Protein AF-A0A2G5L2I2-F1 (afdb_monomer_lite)

Secondary structure (DSSP, 8-state):
--TT----TT----EEE---SS-EEEEESS----SS--TTEEEETTEEEETTEEPBSS--TTPEEEEES-TTT--EEEEEP-S--PPPTT--HHHHHHHHHHHHHHT--EEEE-TT--HHHHHHHHHHHHHHHHHHHHTTSSHHHHHHHHTT-

Foldseek 3Di:
DAALDDADPVGQQFDKQADDPAKAKFWDLDDDDWFLPLVQWDADPSFIGGVNHTGHPDADANIWMWMDRDSNGTIDIGDGDHPDDDQQPPDDPVLVVLQNLVNVLVVHMGTQGHSPDDSVSSVVSSVVSSVVSVVVCVVVNCVVVSVVVVVVD

Radius of gyration: 16.84 Å; chains: 1; bounding box: 41×30×42 Å

pLDDT: mean 83.77, std 10.81, range [52.25, 95.5]

Structure (mmCIF, N/CA/C/O backbone):
data_AF-A0A2G5L2I2-F1
#
_entry.id   AF-A0A2G5L2I2-F1
#
loop_
_atom_site.group_PDB
_atom_site.id
_atom_site.type_symbol
_atom_site.label_atom_id
_atom_site.label_alt_id
_atom_site.label_comp_id
_atom_site.label_asym_id
_atom_site.label_entity_id
_atom_site.label_seq_id
_atom_site.pdbx_PDB_ins_code
_atom_site.Cartn_x
_atom_site.Cartn_y
_atom_site.Cartn_z
_atom_site.occupancy
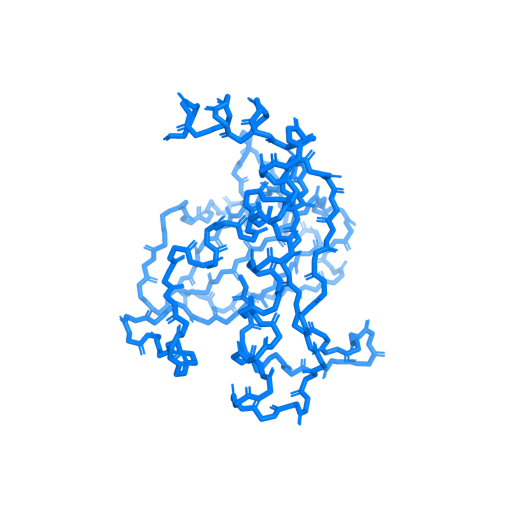_atom_site.B_iso_or_equiv
_atom_site.auth_seq_id
_atom_site.auth_comp_id
_atom_site.auth_asym_id
_atom_site.auth_atom_id
_atom_site.pdbx_PDB_model_num
ATOM 1 N N . MET A 1 1 ? -0.505 -1.561 4.974 1.00 56.28 1 MET A N 1
ATOM 2 C CA . MET A 1 1 ? 0.087 -1.365 6.315 1.00 56.28 1 MET A CA 1
ATOM 3 C C . MET A 1 1 ? 1.315 -2.246 6.397 1.00 56.28 1 MET A C 1
ATOM 5 O O . MET A 1 1 ? 1.217 -3.408 6.026 1.00 56.28 1 MET A O 1
ATOM 9 N N . GLU A 1 2 ? 2.444 -1.706 6.839 1.00 56.44 2 GLU A N 1
ATOM 10 C CA . GLU A 1 2 ? 3.690 -2.464 6.981 1.00 56.44 2 GLU A CA 1
ATOM 11 C C . GLU A 1 2 ? 3.974 -2.670 8.462 1.00 56.44 2 GLU A C 1
ATOM 13 O O . GLU A 1 2 ? 4.187 -1.709 9.197 1.00 56.44 2 GLU A O 1
ATOM 18 N N . LEU A 1 3 ? 3.922 -3.922 8.912 1.00 59.34 3 LEU A N 1
ATOM 19 C CA . LEU A 1 3 ? 4.219 -4.272 10.295 1.00 59.34 3 LEU A CA 1
ATOM 20 C C . LEU A 1 3 ? 5.719 -4.530 10.445 1.00 59.34 3 LEU A C 1
ATOM 22 O O . LEU A 1 3 ? 6.309 -5.216 9.613 1.00 59.34 3 LEU A O 1
ATOM 26 N N . ARG A 1 4 ? 6.317 -4.016 11.530 1.00 55.38 4 ARG A N 1
ATOM 27 C CA . ARG A 1 4 ? 7.746 -4.192 11.869 1.00 55.38 4 ARG A CA 1
ATOM 28 C C . ARG A 1 4 ? 8.704 -3.641 10.806 1.00 55.38 4 ARG A C 1
ATOM 30 O O . ARG A 1 4 ? 9.711 -4.271 10.483 1.00 55.38 4 ARG A O 1
ATOM 37 N N . ARG A 1 5 ? 8.393 -2.468 10.250 1.00 60.44 5 ARG A N 1
ATOM 38 C CA . ARG A 1 5 ? 9.270 -1.823 9.273 1.00 60.44 5 ARG A CA 1
ATOM 39 C C . ARG A 1 5 ? 10.598 -1.432 9.922 1.00 60.44 5 ARG A C 1
ATOM 41 O O . ARG A 1 5 ? 10.625 -0.786 10.969 1.00 60.44 5 ARG A O 1
ATOM 48 N N . SER A 1 6 ? 11.701 -1.820 9.293 1.00 56.97 6 SER A N 1
ATOM 49 C CA . SER A 1 6 ? 13.029 -1.343 9.669 1.00 56.97 6 SER A CA 1
ATOM 50 C C . SER A 1 6 ? 13.105 0.146 9.339 1.00 56.97 6 SER A C 1
ATOM 52 O O . SER A 1 6 ? 13.085 0.502 8.162 1.00 56.97 6 SER A O 1
ATOM 54 N N . GLY A 1 7 ? 13.185 1.010 10.354 1.00 56.66 7 GLY A N 1
ATOM 55 C CA . GLY A 1 7 ? 13.463 2.428 10.119 1.00 56.66 7 GLY A CA 1
ATOM 56 C C . GLY A 1 7 ? 14.804 2.581 9.395 1.00 56.66 7 GLY A C 1
ATOM 57 O O . GLY A 1 7 ? 15.759 1.859 9.689 1.00 56.66 7 GLY A O 1
ATOM 58 N N . ASN A 1 8 ? 14.871 3.494 8.433 1.00 60.72 8 ASN A N 1
ATOM 59 C CA . ASN A 1 8 ? 16.126 3.963 7.851 1.00 60.72 8 ASN A CA 1
ATOM 60 C C . ASN A 1 8 ? 16.412 5.392 8.343 1.00 60.72 8 ASN A C 1
ATOM 62 O O . ASN A 1 8 ? 15.604 5.987 9.044 1.00 60.72 8 ASN A O 1
ATOM 66 N N . GLU A 1 9 ? 17.565 5.957 7.999 1.00 52.25 9 GLU A N 1
ATOM 67 C CA . GLU A 1 9 ? 17.983 7.296 8.454 1.00 52.25 9 GLU A CA 1
ATOM 68 C C . GLU A 1 9 ? 17.012 8.442 8.092 1.00 52.25 9 GLU A C 1
ATOM 70 O O . GLU A 1 9 ? 17.051 9.495 8.723 1.00 52.25 9 GLU A O 1
ATOM 75 N N . ASN A 1 10 ? 16.106 8.220 7.133 1.00 63.00 10 ASN A N 1
ATOM 76 C CA . ASN A 1 10 ? 15.083 9.170 6.685 1.00 63.00 10 ASN A CA 1
ATOM 77 C C . ASN A 1 10 ? 13.651 8.732 7.052 1.00 63.00 10 ASN A C 1
ATOM 79 O O . ASN A 1 10 ? 12.683 9.379 6.650 1.00 63.00 10 ASN A O 1
ATOM 83 N N . ASP A 1 11 ? 13.506 7.634 7.791 1.00 67.50 11 ASP A N 1
ATOM 84 C CA . ASP A 1 11 ? 12.239 7.035 8.186 1.00 67.50 11 ASP A CA 1
ATOM 85 C C . ASP A 1 11 ? 12.209 6.877 9.707 1.00 67.50 11 ASP A C 1
ATOM 87 O O . ASP A 1 11 ? 12.986 6.125 10.295 1.00 67.50 11 ASP A O 1
ATOM 91 N N . ASN A 1 12 ? 11.267 7.560 10.357 1.00 69.12 12 ASN A N 1
ATOM 92 C CA . ASN A 1 12 ? 11.090 7.467 11.805 1.00 69.12 12 ASN A CA 1
ATOM 93 C C . ASN A 1 12 ? 10.559 6.091 12.259 1.00 69.12 12 ASN A C 1
ATOM 95 O O . ASN A 1 12 ? 10.457 5.836 13.459 1.00 69.12 12 ASN A O 1
ATOM 99 N N . GLY A 1 13 ? 10.254 5.202 11.307 1.00 71.25 13 GLY A N 1
ATOM 100 C CA . GLY A 1 13 ? 9.813 3.838 11.548 1.00 71.25 13 GLY A CA 1
ATOM 101 C C . GLY A 1 13 ? 8.373 3.759 12.039 1.00 71.25 13 GLY A C 1
ATOM 102 O O . GLY A 1 13 ? 7.950 2.720 12.542 1.00 71.25 13 GLY A O 1
ATOM 103 N N . ASP A 1 14 ? 7.607 4.841 11.932 1.00 78.06 14 ASP A N 1
ATOM 104 C CA . ASP A 1 14 ? 6.219 4.817 12.355 1.00 78.06 14 ASP A CA 1
ATOM 105 C C . ASP A 1 14 ? 5.408 3.824 11.517 1.00 78.06 14 ASP A C 1
ATOM 107 O O . ASP A 1 14 ? 5.436 3.813 10.284 1.00 78.06 14 ASP A O 1
ATOM 111 N N . THR A 1 15 ? 4.611 3.018 12.208 1.00 77.56 15 THR A N 1
ATOM 112 C CA . THR A 1 15 ? 3.531 2.263 11.590 1.00 77.56 15 THR A CA 1
ATOM 113 C C . THR A 1 15 ? 2.400 3.235 11.291 1.00 77.56 15 THR A C 1
ATOM 115 O O . THR A 1 15 ? 1.830 3.849 12.197 1.00 77.56 15 THR A O 1
ATOM 118 N N . LEU A 1 16 ? 2.069 3.380 10.012 1.00 83.00 16 LEU A N 1
ATOM 119 C CA . LEU A 1 16 ? 1.022 4.279 9.546 1.00 83.00 16 LEU A CA 1
ATOM 120 C C . LEU A 1 16 ? 0.159 3.629 8.465 1.00 83.00 16 LEU A C 1
ATOM 122 O O . LEU A 1 16 ? 0.609 2.783 7.687 1.00 83.00 16 LEU A O 1
ATOM 126 N N . VAL A 1 17 ? -1.091 4.069 8.399 1.00 84.19 17 VAL A N 1
ATOM 127 C CA . VAL A 1 17 ? -1.991 3.856 7.267 1.00 84.19 17 VAL A CA 1
ATOM 128 C C . VAL A 1 17 ? -2.062 5.178 6.515 1.00 84.19 17 VAL A C 1
ATOM 130 O O . VAL A 1 17 ? -2.355 6.209 7.106 1.00 84.19 17 VAL A O 1
ATOM 133 N N . SER A 1 18 ? -1.732 5.187 5.226 1.00 81.31 18 SER A N 1
ATOM 134 C CA . SER A 1 18 ? -1.765 6.409 4.418 1.00 81.31 18 SER A CA 1
ATOM 135 C C . SER A 1 18 ? -2.462 6.179 3.095 1.00 81.31 18 SER A C 1
ATOM 137 O O . SER A 1 18 ? -2.249 5.162 2.429 1.00 81.31 18 SER A O 1
ATOM 139 N N . TYR A 1 19 ? -3.238 7.181 2.703 1.00 83.38 19 TYR A N 1
ATOM 140 C CA . TYR A 1 19 ? -3.850 7.269 1.395 1.00 83.38 19 TYR A CA 1
ATOM 141 C C . TYR A 1 19 ? -3.155 8.332 0.539 1.00 83.38 19 TYR A C 1
ATOM 143 O O . TYR A 1 19 ? -2.655 9.346 1.035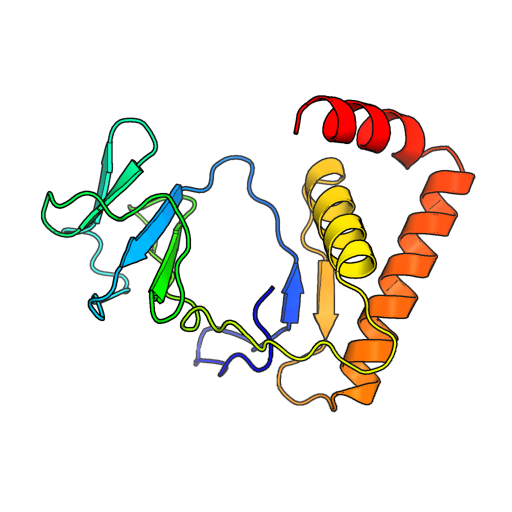 1.00 83.38 19 TYR A O 1
ATOM 151 N N . LYS A 1 20 ? -3.114 8.074 -0.767 1.00 83.12 20 LYS A N 1
ATOM 152 C CA . LYS A 1 20 ? -2.756 9.033 -1.810 1.00 83.12 20 LYS A CA 1
ATOM 153 C C . LYS A 1 20 ? -3.757 8.839 -2.940 1.00 83.12 20 LYS A C 1
ATOM 155 O O . LYS A 1 20 ? -3.951 7.708 -3.371 1.00 83.12 20 LYS A O 1
ATOM 160 N N . SER A 1 21 ? -4.341 9.932 -3.428 1.00 81.81 21 SER A N 1
ATOM 161 C CA . SER A 1 21 ? -5.307 9.910 -4.537 1.00 81.81 21 SER A CA 1
ATOM 162 C C . SER A 1 21 ? -4.730 9.351 -5.837 1.00 81.81 21 SER A C 1
ATOM 164 O O . SER A 1 21 ? -5.469 8.844 -6.671 1.00 81.81 21 SER A O 1
ATOM 166 N N . VAL A 1 22 ? -3.409 9.434 -6.000 1.00 87.19 22 VAL A N 1
ATOM 167 C CA . VAL A 1 22 ? -2.673 8.821 -7.102 1.00 87.19 22 VAL A CA 1
ATOM 168 C C . VAL A 1 22 ? -1.551 7.983 -6.508 1.00 87.19 22 VAL A C 1
ATOM 170 O O . VAL A 1 22 ? -0.629 8.512 -5.879 1.00 87.19 22 VAL A O 1
ATOM 173 N N . ARG A 1 23 ? -1.651 6.66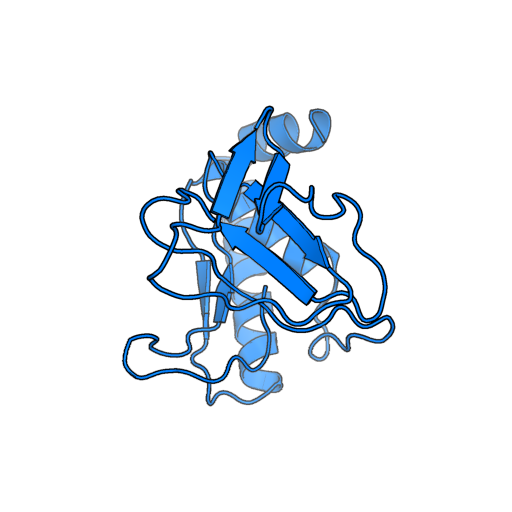7 -6.694 1.00 88.88 23 ARG A N 1
ATOM 174 C CA . ARG A 1 23 ? -0.636 5.690 -6.313 1.00 88.88 23 ARG A CA 1
ATOM 175 C C . ARG A 1 23 ? -0.596 4.586 -7.360 1.00 88.88 23 ARG A C 1
ATOM 177 O O . ARG A 1 23 ? -1.627 4.026 -7.709 1.00 88.88 23 ARG A O 1
ATOM 184 N N . TYR A 1 24 ? 0.603 4.277 -7.822 1.00 91.94 24 TYR A N 1
ATOM 185 C CA . TYR A 1 24 ? 0.885 3.169 -8.719 1.00 91.94 24 TYR A CA 1
ATOM 186 C C . TYR A 1 24 ? 1.525 2.061 -7.901 1.00 91.94 24 TYR A C 1
ATOM 188 O O . TYR A 1 24 ? 2.434 2.331 -7.113 1.00 91.94 24 TYR A O 1
ATOM 196 N N . VAL A 1 25 ? 1.025 0.841 -8.065 1.00 92.12 25 VAL A N 1
ATOM 197 C CA . VAL A 1 25 ? 1.482 -0.346 -7.343 1.00 92.12 25 VAL A CA 1
ATOM 198 C C . VAL A 1 25 ? 1.845 -1.412 -8.366 1.00 92.12 25 VAL A C 1
ATOM 200 O O . VAL A 1 25 ? 1.191 -1.525 -9.399 1.00 92.12 25 VAL A O 1
ATOM 203 N N . GLY A 1 26 ? 2.896 -2.172 -8.087 1.00 94.38 26 GLY A N 1
ATOM 204 C CA . GLY A 1 26 ? 3.279 -3.323 -8.888 1.00 94.38 26 GLY A CA 1
ATOM 205 C C . GLY A 1 26 ? 3.968 -4.386 -8.047 1.00 94.38 26 GLY A C 1
ATOM 206 O O . GLY A 1 26 ? 4.549 -4.093 -6.999 1.00 94.38 26 GLY A O 1
ATOM 207 N N . PHE A 1 27 ? 3.916 -5.623 -8.522 1.00 95.50 27 PHE A N 1
ATOM 208 C CA . PHE A 1 27 ? 4.451 -6.792 -7.841 1.00 95.50 27 PHE A CA 1
ATOM 209 C C . PHE A 1 27 ? 5.488 -7.503 -8.715 1.00 95.50 27 PHE A C 1
ATOM 211 O O . PHE A 1 27 ? 5.342 -7.603 -9.935 1.00 95.50 27 PHE A O 1
ATOM 218 N N . SER A 1 28 ? 6.567 -7.987 -8.098 1.00 94.81 28 SER A N 1
ATOM 219 C CA . SER A 1 28 ? 7.621 -8.718 -8.810 1.00 94.81 28 SER A CA 1
ATOM 220 C C . SER A 1 28 ? 8.217 -9.832 -7.963 1.00 94.81 28 SER A C 1
ATOM 222 O O . SER A 1 28 ? 8.470 -9.651 -6.773 1.00 94.81 28 SER A O 1
ATOM 224 N N . GLU A 1 29 ? 8.493 -10.971 -8.596 1.00 93.81 29 GLU A N 1
ATOM 225 C CA . GLU A 1 29 ? 9.280 -12.065 -8.011 1.00 93.81 29 GLU A CA 1
ATOM 226 C C . GLU A 1 29 ? 10.742 -11.646 -7.820 1.00 93.81 29 GLU A C 1
ATOM 228 O O . GLU A 1 29 ? 11.433 -12.105 -6.911 1.00 93.81 29 GLU A O 1
ATOM 233 N N . GLN A 1 30 ? 11.226 -10.752 -8.686 1.00 90.69 30 GLN A N 1
ATOM 234 C CA . GLN A 1 30 ? 12.593 -10.267 -8.644 1.00 90.69 30 GLN A CA 1
ATOM 235 C C . GLN A 1 30 ? 12.733 -9.153 -7.609 1.00 90.69 30 GLN A C 1
ATOM 237 O O . GLN A 1 30 ? 11.899 -8.252 -7.473 1.00 90.69 30 GLN A O 1
ATOM 242 N N . ARG A 1 31 ? 13.859 -9.172 -6.896 1.00 89.81 31 ARG A N 1
ATOM 243 C CA . ARG A 1 31 ? 14.255 -8.050 -6.051 1.00 89.81 31 ARG A CA 1
ATOM 244 C C . ARG A 1 31 ? 14.843 -6.944 -6.928 1.00 89.81 31 ARG A C 1
ATOM 246 O O . ARG A 1 31 ? 16.015 -6.996 -7.281 1.00 89.81 31 ARG A O 1
ATOM 253 N N . LEU A 1 32 ? 14.022 -5.951 -7.241 1.00 90.25 32 LEU A N 1
ATOM 254 C CA . LEU A 1 32 ? 14.384 -4.762 -8.002 1.00 90.25 32 LEU A CA 1
ATOM 255 C C . LEU A 1 32 ? 15.038 -3.713 -7.090 1.00 90.25 32 LEU A C 1
ATOM 257 O O . LEU A 1 32 ? 14.830 -3.6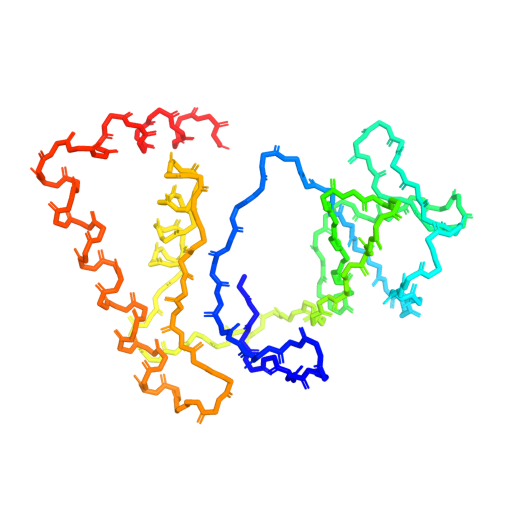85 -5.865 1.00 90.25 32 LEU A O 1
ATOM 261 N N . THR A 1 33 ? 15.840 -2.842 -7.695 1.00 85.50 33 THR A N 1
ATOM 262 C CA . THR A 1 33 ? 16.468 -1.712 -7.007 1.00 85.50 33 THR A CA 1
ATOM 263 C C . THR A 1 33 ? 15.441 -0.587 -6.860 1.00 85.50 33 THR A C 1
ATOM 265 O O . THR A 1 33 ? 14.974 -0.028 -7.847 1.00 85.50 33 THR A O 1
ATOM 268 N N . ALA A 1 34 ? 15.071 -0.257 -5.623 1.00 78.19 34 ALA A N 1
ATOM 269 C CA . ALA A 1 34 ? 14.024 0.716 -5.303 1.00 78.19 34 ALA A CA 1
ATOM 270 C C . ALA A 1 34 ? 14.626 1.924 -4.578 1.00 78.19 34 ALA A C 1
ATOM 272 O O . ALA A 1 34 ? 14.706 1.926 -3.352 1.00 78.19 34 ALA A O 1
ATOM 273 N N . ASN A 1 35 ? 15.134 2.909 -5.327 1.00 75.19 35 ASN A N 1
ATOM 274 C CA . ASN A 1 35 ? 15.950 4.003 -4.790 1.00 75.19 35 ASN A CA 1
ATOM 275 C C . ASN A 1 35 ? 15.691 5.333 -5.552 1.00 75.19 35 ASN A C 1
ATOM 277 O O . ASN A 1 35 ? 14.904 5.372 -6.492 1.00 75.19 35 ASN A O 1
ATOM 281 N N . TYR A 1 36 ? 16.393 6.417 -5.179 1.00 62.97 36 TYR A N 1
ATOM 282 C CA . TYR A 1 36 ? 16.343 7.745 -5.832 1.00 62.97 36 TYR A CA 1
ATOM 283 C C . TYR A 1 36 ? 16.724 7.764 -7.326 1.00 62.97 36 TYR A C 1
ATOM 285 O O . TYR A 1 36 ? 16.432 8.744 -8.007 1.00 62.97 36 TYR A O 1
ATOM 293 N N . ASP A 1 37 ? 17.394 6.725 -7.838 1.00 72.69 37 ASP A N 1
ATOM 294 C CA . ASP A 1 37 ? 17.630 6.587 -9.276 1.00 72.69 37 ASP A CA 1
ATOM 295 C C . ASP A 1 37 ? 16.385 5.995 -9.935 1.00 72.69 37 ASP A C 1
ATOM 297 O O . ASP A 1 37 ? 16.171 4.784 -9.995 1.00 72.69 37 ASP A O 1
ATOM 301 N N . THR A 1 38 ? 15.525 6.898 -10.378 1.00 82.44 38 THR A N 1
ATOM 302 C CA . THR A 1 38 ? 14.217 6.583 -10.939 1.00 82.44 38 THR A CA 1
ATOM 303 C C . THR A 1 38 ? 14.259 6.396 -12.453 1.00 82.44 38 THR A C 1
ATOM 305 O O . THR A 1 38 ? 13.222 6.179 -13.072 1.00 82.44 38 THR A O 1
ATOM 308 N N .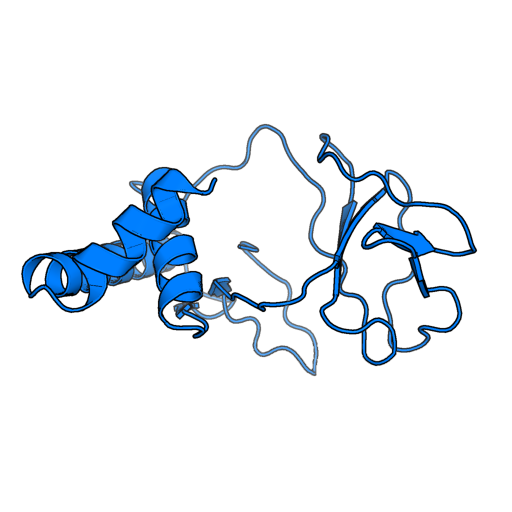 SER A 1 39 ? 15.448 6.427 -13.069 1.00 87.00 39 SER A N 1
ATOM 309 C CA . SER A 1 39 ? 15.622 6.357 -14.528 1.00 87.00 39 SER A CA 1
ATOM 310 C C . SER A 1 39 ? 15.087 5.062 -15.158 1.00 87.00 39 SER A C 1
ATOM 312 O O . SER A 1 39 ? 14.656 5.064 -16.316 1.00 87.00 39 SER A O 1
ATOM 314 N N . GLN A 1 40 ? 15.074 3.975 -14.384 1.00 91.81 40 GLN A N 1
ATOM 315 C CA . GLN A 1 40 ? 14.553 2.663 -14.778 1.00 91.81 40 GLN A CA 1
ATOM 316 C C . GLN A 1 40 ? 13.038 2.533 -14.569 1.00 91.81 40 GLN A C 1
ATOM 318 O O . GLN A 1 40 ? 12.421 1.618 -15.113 1.00 91.81 40 GLN A O 1
ATOM 323 N N . TRP A 1 41 ? 12.429 3.439 -13.801 1.00 94.06 41 TRP A N 1
ATOM 324 C CA . TRP A 1 41 ? 11.030 3.374 -13.394 1.00 94.06 41 TRP A CA 1
ATOM 325 C C . TRP A 1 41 ? 10.145 4.243 -14.281 1.00 94.06 41 TRP A C 1
ATOM 327 O O . TRP A 1 41 ? 10.486 5.378 -14.614 1.00 94.06 41 TRP A O 1
ATOM 337 N N . ARG A 1 42 ? 8.973 3.728 -14.658 1.00 94.06 42 ARG A N 1
ATOM 338 C CA . ARG A 1 42 ? 7.981 4.473 -15.449 1.00 94.06 42 ARG A CA 1
ATOM 339 C C . ARG A 1 42 ? 6.568 4.129 -15.014 1.00 94.06 42 ARG A C 1
ATOM 341 O O . ARG A 1 42 ? 6.323 3.053 -14.481 1.00 94.06 42 ARG A O 1
ATOM 348 N N . VAL A 1 43 ? 5.645 5.042 -15.292 1.00 93.19 43 VAL A N 1
ATOM 349 C CA . VAL A 1 43 ? 4.209 4.758 -15.275 1.00 93.19 43 VAL A CA 1
ATOM 350 C C . VAL A 1 43 ? 3.706 4.866 -16.701 1.00 93.19 43 VAL A C 1
ATOM 352 O O . VAL A 1 43 ? 3.865 5.916 -17.326 1.00 93.19 43 VAL A O 1
ATOM 355 N N . ILE A 1 44 ? 3.104 3.796 -17.206 1.00 90.81 44 ILE A N 1
ATOM 356 C CA . ILE A 1 44 ? 2.438 3.768 -18.509 1.00 90.81 44 ILE A CA 1
ATOM 357 C C . ILE A 1 44 ? 1.039 3.214 -18.275 1.00 90.81 44 ILE A C 1
ATOM 359 O O . ILE A 1 44 ? 0.907 2.152 -17.683 1.00 90.81 44 ILE A O 1
ATOM 363 N N . GLU A 1 45 ? 0.010 3.960 -18.683 1.00 88.94 45 GLU A N 1
ATOM 364 C CA . GLU A 1 45 ? -1.398 3.534 -18.565 1.00 88.94 45 GLU A CA 1
ATOM 365 C C . GLU A 1 45 ? -1.802 3.094 -17.142 1.00 88.94 45 GLU A C 1
ATOM 367 O O . GLU A 1 45 ? -2.579 2.169 -16.954 1.00 88.94 45 GLU A O 1
ATOM 372 N N . ASN A 1 46 ? -1.295 3.804 -16.127 1.00 86.12 46 ASN A N 1
ATOM 373 C CA . ASN A 1 46 ? -1.456 3.505 -14.696 1.00 86.12 46 ASN A CA 1
ATOM 374 C C . ASN A 1 46 ? -0.734 2.249 -14.186 1.00 86.12 46 ASN A C 1
ATOM 376 O O . ASN A 1 46 ? -0.886 1.914 -13.010 1.00 86.12 46 ASN A O 1
ATOM 380 N N . THR A 1 47 ? 0.114 1.620 -14.996 1.00 89.88 47 THR A N 1
ATOM 381 C CA . THR A 1 47 ? 0.930 0.491 -14.551 1.00 89.88 47 THR A CA 1
ATOM 382 C C . THR A 1 47 ? 2.369 0.907 -14.290 1.00 89.88 47 THR A C 1
ATOM 384 O O . THR A 1 47 ? 2.990 1.634 -15.072 1.00 89.88 47 THR A O 1
ATOM 387 N N . LEU A 1 48 ? 2.909 0.435 -13.165 1.00 94.00 48 LEU A N 1
ATOM 388 C CA . LEU A 1 48 ? 4.305 0.627 -12.804 1.00 94.00 48 LEU A CA 1
ATOM 389 C C . LEU A 1 48 ? 5.190 -0.316 -13.632 1.00 94.00 48 LEU A C 1
ATOM 391 O O . LEU A 1 48 ? 4.949 -1.521 -13.689 1.00 94.00 48 LEU A O 1
ATOM 395 N N . GLN A 1 49 ? 6.231 0.232 -14.250 1.00 94.56 49 GLN A N 1
ATOM 396 C CA . GLN A 1 49 ? 7.211 -0.518 -15.028 1.00 94.56 49 GLN A CA 1
ATOM 397 C C . GLN A 1 49 ? 8.622 -0.311 -14.482 1.00 94.56 49 GLN A C 1
ATOM 399 O O . GLN A 1 49 ? 8.951 0.777 -14.002 1.00 94.56 49 GLN A O 1
ATOM 404 N N . HIS A 1 50 ? 9.463 -1.331 -14.637 1.00 94.38 50 HIS A N 1
ATOM 405 C CA . HIS A 1 50 ? 10.898 -1.287 -14.370 1.00 94.38 50 HIS A CA 1
ATOM 406 C C . HIS A 1 50 ? 11.658 -1.809 -15.595 1.00 94.38 50 HIS A C 1
ATOM 408 O O . HIS A 1 50 ? 11.371 -2.903 -16.072 1.00 94.38 50 HIS A O 1
ATOM 414 N N . ASP A 1 51 ? 12.606 -1.041 -16.135 1.00 93.38 51 ASP A N 1
ATOM 415 C CA . ASP A 1 51 ? 13.365 -1.384 -17.353 1.00 93.38 51 ASP A CA 1
ATOM 416 C C . ASP A 1 51 ? 12.476 -1.752 -18.564 1.00 93.38 51 ASP A C 1
ATOM 418 O O . ASP A 1 51 ? 12.801 -2.626 -19.368 1.00 93.38 51 ASP A O 1
ATOM 422 N N . ASN A 1 52 ? 11.350 -1.046 -18.726 1.00 92.31 52 ASN A N 1
ATOM 423 C CA . ASN A 1 52 ? 10.302 -1.306 -19.733 1.00 92.31 52 ASN A CA 1
ATOM 424 C C . ASN A 1 52 ? 9.573 -2.653 -19.572 1.00 92.31 52 ASN A C 1
ATOM 426 O O . ASN A 1 52 ? 8.873 -3.086 -20.487 1.00 92.31 52 ASN A O 1
ATOM 430 N N . VAL A 1 53 ? 9.722 -3.313 -18.423 1.00 93.75 53 VAL A N 1
ATOM 431 C CA . VAL A 1 53 ? 8.940 -4.491 -18.053 1.00 93.75 53 VAL A CA 1
ATOM 432 C C . VAL A 1 53 ? 7.820 -4.052 -17.126 1.00 93.75 53 VAL A C 1
ATOM 434 O O . VAL A 1 53 ? 8.058 -3.412 -16.101 1.00 93.75 53 VAL A O 1
ATOM 437 N N . GLU A 1 54 ? 6.594 -4.392 -17.502 1.00 94.62 54 GLU A N 1
ATOM 438 C CA . GLU A 1 54 ? 5.420 -4.191 -16.664 1.00 94.62 54 GLU A CA 1
ATOM 439 C C . GLU A 1 54 ? 5.501 -5.065 -15.413 1.00 94.62 54 GLU A C 1
ATOM 441 O O . GLU A 1 54 ? 5.775 -6.265 -15.497 1.00 94.62 54 GLU A O 1
ATOM 446 N N . LEU A 1 55 ? 5.293 -4.457 -14.245 1.00 95.25 55 LEU A N 1
ATOM 447 C CA . LEU A 1 55 ? 5.152 -5.223 -13.016 1.00 95.25 55 LEU A CA 1
ATOM 448 C C . LEU A 1 55 ? 3.765 -5.858 -12.954 1.00 95.25 55 LEU A C 1
ATOM 450 O O . LEU A 1 55 ? 2.798 -5.320 -13.485 1.00 95.25 55 LEU A O 1
ATOM 454 N N . GLN A 1 56 ? 3.658 -6.991 -12.265 1.00 94.81 56 GLN A N 1
ATOM 455 C CA . GLN A 1 56 ? 2.371 -7.653 -12.087 1.00 94.81 56 GLN A CA 1
ATOM 456 C C . GLN A 1 56 ? 1.430 -6.732 -11.304 1.00 94.81 56 GLN A C 1
ATOM 458 O O . GLN A 1 56 ? 1.853 -6.095 -10.340 1.00 94.81 56 GLN A O 1
ATOM 463 N N . TYR A 1 57 ? 0.164 -6.668 -11.709 1.00 89.31 57 TYR A N 1
ATOM 464 C CA . TYR A 1 57 ? -0.853 -5.898 -10.989 1.00 89.31 57 TYR A CA 1
ATOM 465 C C . TYR A 1 57 ? -1.469 -6.682 -9.825 1.00 89.31 57 TYR A C 1
ATOM 467 O O . TYR A 1 57 ? -1.890 -6.089 -8.839 1.00 89.31 57 TYR A O 1
ATOM 475 N N . GLU A 1 58 ? -1.496 -8.012 -9.916 1.00 91.56 58 GLU A N 1
ATOM 476 C CA . GLU A 1 58 ? -2.103 -8.860 -8.892 1.00 91.56 58 GLU A CA 1
ATOM 477 C C . GLU A 1 58 ? -1.067 -9.309 -7.850 1.00 91.56 58 GLU A C 1
ATOM 479 O O . GLU A 1 58 ? 0.026 -9.761 -8.211 1.00 91.56 58 GLU A O 1
ATOM 484 N N . PRO A 1 59 ? -1.388 -9.220 -6.549 1.00 91.81 59 PRO A N 1
ATOM 485 C CA . PRO A 1 59 ? -0.522 -9.723 -5.497 1.00 91.81 59 PRO A CA 1
ATOM 486 C C . PRO A 1 59 ? -0.482 -11.257 -5.503 1.00 91.81 59 PRO A C 1
ATOM 488 O O . PRO A 1 59 ? -1.516 -11.923 -5.530 1.00 91.81 59 PRO A O 1
ATOM 491 N N . ALA A 1 60 ? 0.712 -11.833 -5.364 1.00 93.25 60 ALA A N 1
ATOM 492 C CA . ALA A 1 60 ? 0.898 -13.259 -5.107 1.00 93.25 60 ALA A CA 1
ATOM 493 C C . ALA A 1 60 ? 1.965 -13.483 -4.031 1.00 93.25 60 ALA A C 1
ATOM 495 O O . ALA A 1 60 ? 2.846 -12.648 -3.817 1.00 93.25 60 ALA A O 1
ATOM 496 N N . VAL A 1 61 ? 1.878 -14.618 -3.331 1.00 92.06 61 VAL A N 1
ATOM 497 C CA . VAL A 1 61 ? 2.843 -15.005 -2.289 1.00 92.06 61 VAL A CA 1
ATOM 498 C C . VAL A 1 61 ? 4.258 -14.969 -2.860 1.00 92.06 61 VAL A C 1
ATOM 500 O O . VAL A 1 61 ? 4.473 -15.356 -4.005 1.00 92.06 61 VAL A O 1
ATOM 503 N N . SER A 1 62 ? 5.223 -14.528 -2.051 1.00 89.25 62 SER A N 1
ATOM 504 C CA . SER A 1 62 ? 6.638 -14.309 -2.389 1.00 89.25 62 SER A CA 1
ATOM 505 C C . SER A 1 62 ? 6.953 -13.106 -3.284 1.00 89.25 62 SER A C 1
ATOM 507 O O . SER A 1 62 ? 8.110 -12.673 -3.293 1.00 89.25 62 SER A O 1
ATOM 509 N N . LEU A 1 63 ? 5.960 -12.501 -3.953 1.00 94.62 63 LEU A N 1
ATOM 510 C CA . LEU A 1 63 ? 6.188 -11.260 -4.691 1.00 94.62 63 LEU A CA 1
ATOM 511 C C . LEU A 1 63 ? 6.539 -10.121 -3.730 1.00 94.62 63 LEU A C 1
ATOM 513 O O . LEU A 1 63 ? 5.987 -9.996 -2.635 1.00 94.62 63 LEU A O 1
ATOM 517 N N . GLN A 1 64 ? 7.458 -9.267 -4.164 1.00 92.25 64 GLN A N 1
ATOM 518 C CA . GLN A 1 64 ? 7.751 -7.984 -3.536 1.00 92.25 64 GLN A CA 1
ATOM 519 C C . GLN A 1 64 ? 6.750 -6.942 -4.026 1.00 92.25 64 GLN A C 1
ATOM 521 O O . GLN A 1 64 ? 6.480 -6.876 -5.226 1.00 92.25 64 GLN A O 1
ATOM 526 N N . VAL A 1 65 ? 6.248 -6.108 -3.116 1.00 91.88 65 VAL A N 1
ATOM 527 C CA . VAL A 1 65 ? 5.416 -4.950 -3.464 1.00 91.88 65 VAL A CA 1
ATOM 528 C C . VAL A 1 65 ? 6.285 -3.727 -3.739 1.00 91.88 65 VAL A C 1
ATOM 530 O O . VAL A 1 65 ? 7.222 -3.437 -2.990 1.00 91.88 65 VAL A O 1
ATOM 533 N N . TYR A 1 66 ? 5.941 -2.996 -4.793 1.00 92.69 66 TYR A N 1
ATOM 534 C CA . TYR A 1 66 ? 6.500 -1.690 -5.109 1.00 92.69 66 TYR A CA 1
ATOM 535 C C . TYR A 1 66 ? 5.373 -0.678 -5.236 1.00 92.69 66 TYR A C 1
ATOM 537 O O . TYR A 1 66 ? 4.366 -0.963 -5.883 1.00 92.69 66 TYR A O 1
ATOM 545 N N . ASP A 1 67 ? 5.532 0.499 -4.635 1.00 90.81 67 ASP A N 1
ATOM 546 C CA . ASP A 1 67 ? 4.533 1.561 -4.718 1.00 90.81 67 ASP A CA 1
ATOM 547 C C . ASP A 1 67 ? 5.147 2.954 -4.875 1.00 90.81 67 ASP A C 1
ATOM 549 O O . ASP A 1 67 ? 6.250 3.245 -4.410 1.00 90.81 67 ASP A O 1
ATOM 553 N N . THR A 1 68 ? 4.426 3.843 -5.553 1.00 90.31 68 THR A N 1
ATOM 554 C CA . THR A 1 68 ? 4.821 5.247 -5.691 1.00 90.31 68 THR A CA 1
ATOM 555 C C . THR A 1 68 ? 3.627 6.141 -5.986 1.00 90.31 68 THR A C 1
ATOM 557 O O . THR A 1 68 ? 2.699 5.745 -6.683 1.00 90.31 68 THR A O 1
ATOM 560 N N . SER A 1 69 ? 3.659 7.381 -5.500 1.00 88.31 69 SER A N 1
ATOM 561 C CA . SER A 1 69 ? 2.757 8.440 -5.973 1.00 88.31 69 SER A CA 1
ATOM 562 C C . SER A 1 69 ? 3.347 9.251 -7.133 1.00 88.31 69 SER A C 1
ATOM 564 O O . SER A 1 69 ? 2.620 9.962 -7.819 1.00 88.31 69 SER A O 1
ATOM 566 N N . ASN A 1 70 ? 4.668 9.199 -7.331 1.00 87.75 70 ASN A N 1
ATOM 567 C CA . ASN A 1 70 ? 5.380 9.888 -8.405 1.00 87.75 70 ASN A CA 1
ATOM 568 C C . ASN A 1 70 ? 6.728 9.200 -8.656 1.00 87.75 70 ASN A C 1
ATOM 570 O O . ASN A 1 70 ? 7.651 9.328 -7.844 1.00 87.75 70 ASN A O 1
ATOM 574 N N . VAL A 1 71 ? 6.854 8.543 -9.813 1.00 88.69 71 VAL A N 1
ATOM 575 C CA . VAL A 1 71 ? 8.093 7.860 -10.209 1.00 88.69 71 VAL A CA 1
ATOM 576 C C . VAL A 1 71 ? 9.295 8.791 -10.264 1.00 88.69 71 VAL A C 1
ATOM 578 O O . VAL A 1 71 ? 10.379 8.326 -9.982 1.00 88.69 71 VAL A O 1
ATOM 581 N N . ASN A 1 72 ? 9.144 10.096 -10.516 1.00 87.25 72 ASN A N 1
ATOM 582 C CA . ASN A 1 72 ? 10.286 11.020 -10.550 1.00 87.25 72 ASN A CA 1
ATOM 583 C C . ASN A 1 72 ? 10.893 11.292 -9.166 1.00 87.25 72 ASN A C 1
ATOM 585 O O . ASN A 1 72 ? 11.995 11.826 -9.085 1.00 87.25 72 ASN A O 1
ATOM 589 N N . HIS A 1 73 ? 10.174 10.989 -8.082 1.00 85.31 73 HIS A N 1
ATOM 590 C CA . HIS A 1 73 ? 10.653 11.241 -6.724 1.00 85.31 73 HIS A CA 1
ATOM 591 C C . HIS A 1 73 ? 11.273 9.991 -6.113 1.00 85.31 73 HIS A C 1
ATOM 593 O O . HIS A 1 73 ? 12.421 10.017 -5.676 1.00 85.31 73 HIS A O 1
ATOM 599 N N . PHE A 1 74 ? 10.486 8.921 -6.024 1.00 87.25 74 PHE A N 1
ATOM 600 C CA . PHE A 1 74 ? 10.883 7.718 -5.310 1.00 87.25 74 PHE A CA 1
ATOM 601 C C . PHE A 1 74 ? 9.933 6.565 -5.625 1.00 87.25 74 PHE A C 1
ATOM 603 O O . PHE A 1 74 ? 8.721 6.770 -5.731 1.00 87.25 74 PHE A O 1
ATOM 610 N N . VAL A 1 75 ? 10.474 5.351 -5.704 1.00 90.75 75 VAL A N 1
ATOM 611 C CA . VAL A 1 75 ? 9.691 4.113 -5.694 1.00 90.75 75 VAL A CA 1
ATOM 612 C C . VAL A 1 75 ? 10.019 3.353 -4.425 1.00 90.75 75 VAL A C 1
ATOM 614 O O . VAL A 1 75 ? 11.178 3.046 -4.149 1.00 90.75 75 VAL A O 1
ATOM 617 N N . HIS A 1 76 ? 8.986 3.078 -3.643 1.00 87.62 76 HIS A N 1
ATOM 618 C CA . HIS A 1 76 ? 9.090 2.344 -2.401 1.00 87.62 76 HIS A CA 1
ATOM 619 C C . HIS A 1 76 ? 9.050 0.842 -2.677 1.00 87.62 76 HIS A C 1
ATOM 621 O O . HIS A 1 76 ? 8.300 0.393 -3.538 1.00 87.62 76 HIS A O 1
ATOM 627 N N . ARG A 1 77 ? 9.856 0.069 -1.942 1.00 88.62 77 ARG A N 1
ATOM 628 C CA . ARG A 1 77 ? 9.786 -1.396 -1.910 1.00 88.62 77 ARG A CA 1
ATOM 629 C C . ARG A 1 77 ? 9.347 -1.823 -0.522 1.00 88.62 77 ARG A C 1
ATOM 631 O O . ARG A 1 77 ? 10.094 -1.610 0.433 1.00 88.62 77 ARG A O 1
ATOM 638 N N . GLY A 1 78 ? 8.192 -2.467 -0.444 1.00 83.50 78 GLY A N 1
ATOM 639 C CA . GLY A 1 78 ? 7.696 -3.038 0.799 1.00 83.50 78 GLY A CA 1
ATOM 640 C C . GLY A 1 78 ? 8.238 -4.438 1.081 1.00 83.50 78 GLY A C 1
ATOM 641 O O . GLY A 1 78 ? 9.174 -4.925 0.441 1.00 83.50 78 GLY A O 1
ATOM 642 N N . SER A 1 79 ? 7.635 -5.088 2.072 1.00 81.44 79 SER A N 1
ATOM 643 C CA . SER A 1 79 ? 7.928 -6.481 2.423 1.00 81.44 79 SER A CA 1
ATOM 644 C C . SER A 1 79 ? 7.361 -7.471 1.391 1.00 81.44 79 SER A C 1
ATOM 646 O O . SER A 1 79 ? 6.365 -7.163 0.732 1.00 81.44 79 SER A O 1
ATOM 648 N N . PRO A 1 80 ? 7.937 -8.685 1.275 1.00 87.69 80 PRO A N 1
ATOM 649 C CA . PRO A 1 80 ? 7.324 -9.762 0.505 1.00 87.69 80 PRO A CA 1
ATOM 650 C C . PRO A 1 80 ? 5.910 -10.094 0.993 1.00 87.69 80 PRO A C 1
ATOM 652 O O . PRO A 1 80 ? 5.638 -10.082 2.196 1.00 87.69 80 PRO A O 1
ATOM 655 N N . ILE A 1 81 ? 5.038 -10.468 0.058 1.00 88.62 81 ILE A N 1
ATOM 656 C CA . ILE A 1 81 ? 3.697 -10.977 0.354 1.00 88.62 81 ILE A CA 1
ATOM 657 C C . ILE A 1 81 ? 3.805 -12.383 0.949 1.00 88.62 81 ILE A C 1
ATOM 659 O O . ILE A 1 81 ? 4.493 -13.255 0.412 1.00 88.62 81 ILE A O 1
ATOM 663 N N . ILE A 1 82 ? 3.085 -12.608 2.045 1.00 85.88 82 ILE A N 1
ATOM 664 C CA . ILE A 1 82 ? 3.009 -13.886 2.757 1.00 85.88 82 ILE A CA 1
ATOM 665 C C . ILE A 1 82 ? 1.544 -14.311 2.907 1.00 85.88 82 ILE A C 1
ATOM 667 O O . ILE A 1 82 ? 0.659 -13.467 3.018 1.00 85.88 82 ILE A O 1
ATOM 671 N N . ASP A 1 83 ? 1.290 -15.616 2.920 1.00 82.31 83 ASP A N 1
ATOM 672 C CA . ASP A 1 83 ? -0.045 -16.221 3.048 1.00 82.31 83 ASP A CA 1
ATOM 673 C C . ASP A 1 83 ? -0.540 -16.326 4.501 1.00 82.31 83 ASP A C 1
ATOM 675 O O . ASP A 1 83 ? -1.741 -16.380 4.747 1.00 82.31 83 ASP A O 1
ATOM 679 N N . ASN A 1 84 ? 0.379 -16.309 5.470 1.00 81.06 84 ASN A N 1
ATOM 680 C CA . ASN A 1 84 ? 0.101 -16.493 6.896 1.00 81.06 84 ASN A CA 1
ATOM 681 C C . ASN A 1 84 ? 0.467 -15.254 7.727 1.00 81.06 84 ASN A C 1
ATOM 683 O O . ASN A 1 84 ? 1.092 -15.356 8.786 1.00 81.06 84 ASN A O 1
ATOM 687 N N . ALA A 1 85 ? 0.112 -14.063 7.237 1.00 81.00 85 ALA A N 1
ATOM 688 C CA . ALA A 1 85 ? 0.285 -12.835 8.006 1.00 81.00 85 ALA A CA 1
ATOM 689 C C . ALA A 1 85 ? -0.549 -12.902 9.296 1.00 81.00 85 ALA A C 1
ATOM 691 O O . ALA A 1 85 ? -1.778 -12.928 9.255 1.00 81.00 85 ALA A O 1
ATOM 692 N N . GLN A 1 86 ? 0.123 -12.931 10.448 1.00 84.19 86 GLN A N 1
ATOM 693 C CA . GLN A 1 86 ? -0.551 -12.882 11.741 1.00 84.19 86 GLN A CA 1
ATOM 694 C C . GLN A 1 86 ? -0.873 -11.434 12.097 1.00 84.19 86 GLN A C 1
ATOM 696 O O . GLN A 1 86 ? 0.012 -10.578 12.150 1.00 84.19 86 GLN A O 1
ATOM 701 N N . LEU A 1 87 ? -2.158 -11.168 12.320 1.00 86.12 87 LEU A N 1
ATOM 702 C CA . LEU A 1 87 ? -2.607 -9.904 12.883 1.00 86.12 87 LEU A CA 1
ATOM 703 C C . LEU A 1 87 ? -2.302 -9.875 14.385 1.00 86.12 87 LEU A C 1
ATOM 705 O O . LEU A 1 87 ? -2.352 -10.933 15.019 1.00 86.12 87 LEU A O 1
ATOM 709 N N . PRO A 1 88 ? -2.036 -8.687 14.962 1.00 88.06 88 PRO A N 1
ATOM 710 C CA . PRO A 1 88 ? -1.969 -8.540 16.408 1.00 88.06 88 PRO A CA 1
ATOM 711 C C . PRO A 1 88 ? -3.221 -9.116 17.075 1.00 88.06 88 PRO A C 1
ATOM 713 O O . PRO A 1 88 ? -4.317 -9.060 16.509 1.00 88.06 88 PRO A O 1
ATOM 716 N N . GLN A 1 89 ? -3.069 -9.657 18.281 1.00 87.25 89 GLN A N 1
ATOM 717 C CA . GLN A 1 89 ? -4.184 -10.235 19.033 1.00 87.25 89 GLN A CA 1
ATOM 718 C C . GLN A 1 89 ? -5.417 -9.306 19.043 1.00 87.25 89 GLN A C 1
ATOM 720 O O . GLN A 1 89 ? -5.293 -8.120 19.304 1.00 87.25 89 GLN A O 1
ATOM 725 N N . ASN A 1 90 ? -6.618 -9.840 18.795 1.00 91.50 90 ASN A N 1
ATOM 726 C CA . ASN A 1 90 ? -7.893 -9.094 18.736 1.00 91.50 90 ASN A CA 1
ATOM 727 C C . 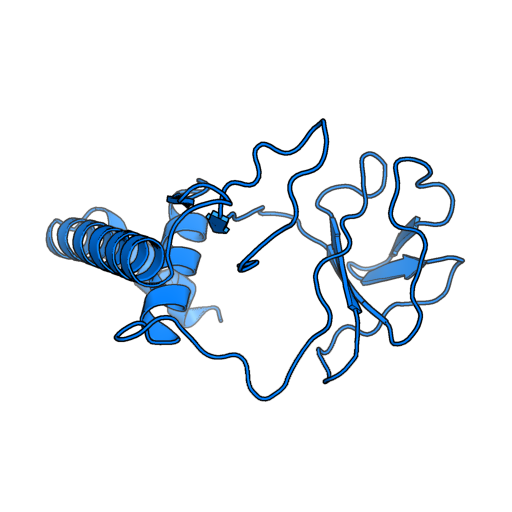ASN A 1 90 ? -8.043 -8.096 17.568 1.00 91.50 90 ASN A C 1
ATOM 729 O O . ASN A 1 90 ? -9.104 -7.485 17.425 1.00 91.50 90 ASN A O 1
ATOM 733 N N . VAL A 1 91 ? -7.038 -7.936 16.705 1.00 93.00 91 VAL A N 1
ATOM 734 C CA . VAL A 1 91 ? -7.162 -7.157 15.468 1.00 93.00 91 VAL A CA 1
ATOM 735 C C . VAL A 1 91 ? -7.700 -8.047 14.351 1.00 93.00 91 VAL A C 1
ATOM 737 O O . VAL A 1 91 ? -7.216 -9.154 14.127 1.00 93.00 91 VAL A O 1
ATOM 740 N N . THR A 1 92 ? -8.696 -7.548 13.621 1.00 92.31 92 THR A N 1
ATOM 741 C CA . THR A 1 92 ? -9.275 -8.215 12.451 1.00 92.31 92 THR A CA 1
ATOM 742 C C . THR A 1 92 ? -8.893 -7.479 11.168 1.00 92.31 92 THR A C 1
ATOM 744 O O . THR A 1 92 ? -8.467 -6.324 11.193 1.00 92.31 92 THR A O 1
ATOM 747 N N . VAL A 1 93 ? -9.073 -8.134 10.019 1.00 88.75 93 VAL A N 1
ATOM 748 C CA . VAL A 1 93 ? -8.908 -7.480 8.711 1.00 88.75 93 VAL A CA 1
ATOM 749 C C . VAL A 1 93 ? -9.876 -6.303 8.563 1.00 88.75 93 VAL A C 1
ATOM 751 O O . VAL A 1 93 ? -9.509 -5.278 7.993 1.00 88.75 93 VAL A O 1
ATOM 754 N N . ASP A 1 94 ? -11.087 -6.414 9.108 1.00 90.75 94 ASP A N 1
ATOM 755 C CA . ASP A 1 94 ? -12.103 -5.369 8.983 1.00 90.75 94 ASP A CA 1
ATOM 756 C C . ASP A 1 94 ? -11.745 -4.109 9.783 1.00 90.75 94 ASP A C 1
ATOM 758 O O . ASP A 1 94 ? -11.980 -3.004 9.298 1.00 90.75 94 ASP A O 1
ATOM 762 N N . HIS A 1 95 ? -11.057 -4.241 10.925 1.00 93.19 95 HIS A N 1
ATOM 763 C CA . HIS A 1 95 ? -10.460 -3.092 11.620 1.00 93.19 95 HIS A CA 1
ATOM 764 C C . HIS A 1 95 ? -9.492 -2.326 10.710 1.00 93.19 95 HIS A C 1
ATOM 766 O O . HIS A 1 95 ? -9.534 -1.100 10.625 1.00 93.19 95 HIS A O 1
ATOM 772 N N . LEU A 1 96 ? -8.634 -3.050 9.986 1.00 90.50 96 LEU A N 1
ATOM 773 C CA . LEU A 1 96 ? -7.653 -2.440 9.089 1.00 90.50 96 LEU A CA 1
ATOM 774 C C . LEU A 1 96 ? -8.310 -1.793 7.869 1.00 90.50 96 LEU A C 1
ATOM 776 O O . LEU A 1 96 ? -7.884 -0.716 7.450 1.00 90.50 96 LEU A O 1
ATOM 780 N N . LYS A 1 97 ? -9.354 -2.425 7.317 1.00 89.31 97 LYS A N 1
ATOM 781 C CA . LYS A 1 97 ? -10.161 -1.851 6.233 1.00 89.31 97 LYS A CA 1
ATOM 782 C C . LYS A 1 97 ? -10.827 -0.553 6.671 1.00 89.31 97 LYS A C 1
ATOM 784 O O . LYS A 1 97 ? -10.768 0.418 5.927 1.00 89.31 97 LYS A O 1
ATOM 789 N N . LEU A 1 98 ? -11.404 -0.511 7.873 1.00 91.31 98 LEU A N 1
ATOM 790 C CA . LEU A 1 98 ? -12.050 0.693 8.392 1.00 91.31 98 LEU A CA 1
ATOM 791 C C . LEU A 1 98 ? -11.059 1.856 8.528 1.00 91.31 98 LEU A C 1
ATOM 793 O O . LEU A 1 98 ? -11.346 2.960 8.074 1.00 91.31 98 LEU A O 1
ATOM 797 N N . ILE A 1 99 ? -9.867 1.602 9.078 1.00 91.81 99 ILE A N 1
ATOM 798 C CA . ILE A 1 99 ? -8.809 2.622 9.175 1.00 91.81 99 ILE A CA 1
ATOM 799 C C . ILE A 1 99 ? -8.362 3.085 7.780 1.00 91.81 99 ILE A C 1
ATOM 801 O O . ILE A 1 99 ? -8.137 4.274 7.563 1.00 91.81 99 ILE A O 1
ATOM 805 N N . ALA A 1 100 ? -8.241 2.166 6.818 1.00 89.44 100 ALA A N 1
ATOM 806 C CA . ALA A 1 100 ? -7.896 2.520 5.443 1.00 89.44 100 ALA A CA 1
ATOM 807 C C . ALA A 1 100 ? -8.974 3.397 4.785 1.00 89.44 100 ALA A C 1
ATOM 809 O O . ALA A 1 100 ? -8.633 4.394 4.153 1.00 89.44 100 ALA A O 1
ATOM 810 N N . LEU A 1 101 ? -10.254 3.068 4.975 1.00 88.94 101 LEU A N 1
ATOM 811 C CA . LEU A 1 101 ? -11.379 3.862 4.479 1.00 88.94 101 LEU A CA 1
ATOM 812 C C . LEU A 1 101 ? -11.409 5.260 5.108 1.00 88.94 101 LEU A C 1
ATOM 814 O O . LEU A 1 101 ? -11.584 6.240 4.388 1.00 88.94 101 LEU A O 1
ATOM 818 N N . ASP A 1 102 ? -11.174 5.383 6.415 1.00 89.69 102 ASP A N 1
ATOM 819 C CA . ASP A 1 102 ? -11.079 6.694 7.072 1.00 89.69 102 ASP A CA 1
ATOM 820 C C . ASP A 1 102 ? -9.927 7.536 6.502 1.00 89.69 102 ASP A C 1
ATOM 822 O O . ASP A 1 102 ? -10.116 8.709 6.174 1.00 89.69 102 ASP A O 1
ATOM 826 N N . ALA A 1 103 ? -8.751 6.933 6.295 1.00 89.56 103 ALA A N 1
ATOM 827 C CA . ALA A 1 103 ? -7.616 7.607 5.665 1.00 89.56 103 ALA A CA 1
ATOM 828 C C . ALA A 1 103 ? -7.944 8.092 4.238 1.00 89.56 103 ALA A C 1
ATOM 830 O O . ALA A 1 103 ? -7.499 9.166 3.827 1.00 89.56 103 ALA A O 1
ATOM 831 N N . MET A 1 104 ? -8.742 7.323 3.489 1.00 87.88 104 MET A N 1
ATOM 832 C CA . MET A 1 104 ? -9.225 7.706 2.158 1.00 87.88 104 MET A CA 1
ATOM 833 C C . MET A 1 104 ? -10.182 8.896 2.218 1.00 87.88 104 MET A C 1
ATOM 835 O O . MET A 1 104 ? -9.961 9.886 1.522 1.00 87.88 104 MET A O 1
ATOM 839 N N . VAL A 1 105 ? -11.212 8.822 3.065 1.00 86.94 105 VAL A N 1
ATOM 840 C CA . VAL A 1 105 ? -12.240 9.868 3.186 1.00 86.94 105 VAL A CA 1
ATOM 841 C C . VAL A 1 105 ? -11.646 11.180 3.681 1.00 86.94 105 VAL A C 1
ATOM 843 O O . VAL A 1 105 ? -11.938 12.248 3.147 1.00 86.94 105 VAL A O 1
ATOM 846 N N . THR A 1 106 ? -10.795 11.110 4.701 1.00 85.94 106 THR A N 1
ATOM 847 C CA . THR A 1 106 ? -10.195 12.299 5.316 1.00 85.94 106 THR A CA 1
ATOM 848 C C . THR A 1 106 ? -8.991 12.828 4.541 1.00 85.94 106 THR A C 1
ATOM 850 O O . THR A 1 106 ? -8.486 13.904 4.863 1.00 85.94 106 THR A O 1
ATOM 853 N N . ASN A 1 107 ? -8.516 12.082 3.534 1.00 84.62 107 ASN A N 1
ATOM 854 C CA . ASN A 1 107 ? -7.272 12.338 2.809 1.00 84.62 107 ASN A CA 1
ATOM 855 C C . ASN A 1 107 ? -6.070 12.566 3.749 1.00 84.62 107 ASN A C 1
ATOM 857 O O . ASN A 1 107 ? -5.159 13.342 3.449 1.00 84.62 107 ASN A O 1
ATOM 861 N N . ASN A 1 108 ? -6.076 11.891 4.900 1.00 82.81 108 ASN A N 1
ATOM 862 C CA . ASN A 1 108 ? -5.054 11.996 5.932 1.00 82.81 108 ASN A CA 1
ATOM 863 C C . ASN A 1 108 ? -4.420 10.635 6.209 1.00 82.81 108 ASN A C 1
ATOM 865 O O . ASN A 1 108 ? -5.024 9.580 6.046 1.00 82.81 108 ASN A O 1
ATOM 869 N N . SER A 1 109 ? -3.165 10.659 6.648 1.00 84.25 109 SER A N 1
ATOM 870 C CA . SER A 1 109 ? -2.498 9.469 7.166 1.00 84.25 109 SER A CA 1
ATOM 871 C C . SER A 1 109 ? -2.841 9.250 8.639 1.00 84.25 109 SER A C 1
ATOM 873 O O . SER A 1 109 ? -2.693 10.168 9.446 1.00 84.25 109 SER A O 1
ATOM 875 N N . CYS A 1 110 ? -3.184 8.021 9.006 1.00 84.62 110 CYS A N 1
ATOM 876 C CA . CYS A 1 110 ? -3.372 7.589 10.385 1.00 84.62 110 CYS A CA 1
ATOM 877 C C . CYS A 1 110 ? -2.060 6.992 10.906 1.00 84.62 110 CYS A C 1
ATOM 879 O O . CYS A 1 110 ? -1.658 5.897 10.506 1.00 84.62 110 CYS A O 1
ATOM 881 N N . ARG A 1 111 ? -1.377 7.704 11.805 1.00 86.56 111 ARG A N 1
ATOM 882 C CA . ARG A 1 111 ? -0.242 7.153 12.557 1.00 86.56 111 ARG A CA 1
ATOM 883 C C . ARG A 1 111 ? -0.777 6.220 13.644 1.00 86.56 111 ARG A C 1
ATOM 885 O O . ARG A 1 111 ? -1.634 6.635 14.417 1.00 86.56 111 ARG A O 1
ATOM 892 N N . LEU A 1 112 ? -0.265 4.994 13.709 1.00 85.75 112 LEU A N 1
ATOM 893 C CA . LEU A 1 112 ? -0.650 4.007 14.719 1.00 85.75 112 LEU A CA 1
ATOM 894 C C . LEU A 1 112 ? 0.361 3.996 15.868 1.00 85.75 112 LEU A C 1
ATOM 896 O O . LEU A 1 112 ? 0.028 4.361 16.991 1.00 85.75 112 LEU A O 1
ATOM 900 N N . THR A 1 113 ? 1.613 3.635 15.591 1.00 84.38 113 THR A N 1
ATOM 901 C CA . THR A 1 113 ? 2.672 3.476 16.605 1.00 84.38 113 THR A CA 1
ATOM 902 C C . THR A 1 113 ? 4.060 3.732 16.016 1.00 84.38 113 THR A C 1
ATOM 904 O O . THR A 1 113 ? 4.196 3.828 14.802 1.00 84.38 113 THR A O 1
ATOM 907 N N . GLY A 1 114 ? 5.103 3.807 16.851 1.00 79.12 114 GLY A N 1
ATOM 908 C CA . GLY A 1 114 ? 6.505 3.760 16.396 1.00 79.12 114 GLY A CA 1
ATOM 909 C C . GLY A 1 114 ? 6.972 2.341 16.022 1.00 79.12 114 GLY A C 1
ATOM 910 O O . GLY A 1 114 ? 6.236 1.375 16.224 1.00 79.12 114 GLY A O 1
ATOM 911 N N . ASN A 1 115 ? 8.204 2.198 15.518 1.00 70.88 115 ASN A N 1
ATOM 912 C CA . ASN A 1 115 ? 8.789 0.904 15.100 1.00 70.88 115 ASN A CA 1
ATOM 913 C C . ASN A 1 115 ? 9.128 -0.058 16.250 1.00 70.88 115 ASN A C 1
ATOM 915 O O . ASN A 1 115 ? 9.282 -1.255 16.015 1.00 70.88 115 ASN A O 1
ATOM 919 N N . SER A 1 116 ? 9.290 0.453 17.470 1.00 72.38 116 SER A N 1
ATOM 920 C CA . SER A 1 116 ? 9.810 -0.287 18.626 1.00 72.38 116 SER A CA 1
ATOM 921 C C . SER A 1 116 ? 8.736 -0.742 19.614 1.00 72.38 116 SER A C 1
ATOM 923 O O . SER A 1 116 ? 9.069 -1.222 20.696 1.00 72.38 116 SER A O 1
ATOM 925 N N . VAL A 1 117 ? 7.457 -0.598 19.260 1.00 80.81 117 VAL A N 1
ATOM 926 C CA . VAL A 1 117 ? 6.352 -0.992 20.138 1.00 80.81 117 VAL A CA 1
ATOM 927 C C . VAL A 1 117 ? 6.129 -2.503 20.131 1.00 80.81 117 VAL A C 1
ATOM 929 O O . VAL A 1 117 ? 6.372 -3.197 19.140 1.00 80.81 117 VAL A O 1
ATOM 932 N N . SER A 1 118 ? 5.624 -3.016 21.244 1.00 85.88 118 SER A N 1
ATOM 933 C CA . SER A 1 118 ? 5.154 -4.391 21.363 1.00 85.88 118 SER A CA 1
ATOM 934 C C . SER A 1 118 ? 3.914 -4.650 20.499 1.00 85.88 118 SER A C 1
ATOM 936 O O . SER A 1 118 ? 3.167 -3.743 20.128 1.00 85.88 118 SER A O 1
ATOM 938 N N . GLU A 1 119 ? 3.648 -5.925 20.213 1.00 85.38 119 GLU A N 1
ATOM 939 C CA . GLU A 1 119 ? 2.432 -6.339 19.502 1.00 85.38 119 GLU A CA 1
ATOM 940 C C . GLU A 1 119 ? 1.153 -5.915 20.243 1.00 85.38 119 GLU A C 1
ATOM 942 O O . GLU A 1 119 ? 0.174 -5.520 19.613 1.00 85.38 119 GLU A O 1
ATOM 947 N N . GLN A 1 120 ? 1.182 -5.927 21.578 1.00 88.75 120 GLN A N 1
ATOM 948 C CA . GLN A 1 120 ? 0.065 -5.489 22.411 1.00 88.75 120 GLN A CA 1
ATOM 949 C C . GLN A 1 120 ? -0.188 -3.979 22.285 1.00 88.75 120 GLN A C 1
ATOM 951 O O . GLN A 1 120 ? -1.339 -3.550 22.189 1.00 88.75 120 GLN A O 1
ATOM 956 N N . GLU A 1 121 ? 0.870 -3.167 22.249 1.00 89.25 121 GLU A N 1
ATOM 957 C CA . GLU A 1 121 ? 0.762 -1.718 22.040 1.00 89.25 121 GLU A CA 1
ATOM 958 C C . GLU A 1 121 ? 0.239 -1.392 20.639 1.00 89.25 121 GLU A C 1
ATOM 960 O O . GLU A 1 121 ? -0.654 -0.558 20.501 1.00 89.25 121 GLU A O 1
ATOM 965 N N . LEU A 1 122 ? 0.720 -2.096 19.609 1.00 87.81 122 LEU A N 1
ATOM 966 C CA . LEU A 1 122 ? 0.192 -1.970 18.251 1.00 87.81 122 LEU A CA 1
ATOM 967 C C . LEU A 1 122 ? -1.290 -2.365 18.177 1.00 87.81 122 LEU A C 1
ATOM 969 O O . LEU A 1 122 ? -2.088 -1.632 17.597 1.00 87.81 122 LEU A O 1
ATOM 973 N N . SER A 1 123 ? -1.669 -3.494 18.784 1.00 91.75 123 SER A N 1
ATOM 974 C CA . SER A 1 123 ? -3.070 -3.915 18.875 1.00 91.75 123 SER A CA 1
ATOM 975 C C . SER A 1 123 ? -3.928 -2.833 19.524 1.00 91.75 123 SER A C 1
ATOM 977 O O . SER A 1 123 ? -4.986 -2.490 19.008 1.00 91.75 123 SER A O 1
ATOM 979 N N . THR A 1 124 ? -3.472 -2.286 20.651 1.00 93.06 124 THR A N 1
ATOM 980 C CA . THR A 1 124 ? -4.199 -1.248 21.392 1.00 93.06 124 THR A CA 1
ATOM 981 C C . THR A 1 124 ? -4.365 0.009 20.543 1.00 93.06 124 THR A C 1
ATOM 983 O O . THR A 1 124 ? -5.460 0.550 20.454 1.00 93.06 124 THR A O 1
ATOM 986 N N . ALA A 1 125 ? -3.309 0.442 19.853 1.00 91.88 125 ALA A N 1
ATOM 987 C CA . ALA A 1 125 ? -3.365 1.606 18.978 1.00 91.88 125 ALA A CA 1
ATOM 988 C C . ALA A 1 125 ? -4.338 1.420 17.803 1.00 91.88 125 ALA A C 1
ATOM 990 O O . ALA A 1 125 ? -5.081 2.342 17.471 1.00 91.88 125 ALA A O 1
ATOM 991 N N . ILE A 1 126 ? -4.366 0.227 17.198 1.00 92.88 126 ILE A N 1
ATOM 992 C CA . ILE A 1 126 ? -5.318 -0.107 16.131 1.00 92.88 126 ILE A CA 1
ATOM 993 C C . ILE A 1 126 ? -6.755 -0.047 16.657 1.00 92.88 126 ILE A C 1
ATOM 995 O O . ILE A 1 126 ? -7.601 0.585 16.032 1.00 92.88 126 ILE A O 1
ATOM 999 N N . LEU A 1 127 ? -7.031 -0.674 17.802 1.00 95.12 127 LEU A N 1
ATOM 1000 C CA . LEU A 1 127 ? -8.380 -0.717 18.372 1.00 95.12 127 LEU A CA 1
ATOM 1001 C C . LEU A 1 127 ? -8.864 0.671 18.818 1.00 95.12 127 LEU A C 1
ATOM 1003 O O . LEU A 1 127 ? -9.990 1.036 18.500 1.00 95.12 127 LEU A O 1
ATOM 1007 N N . ASN A 1 128 ? -8.001 1.479 19.439 1.00 95.06 128 ASN A N 1
ATOM 1008 C CA . ASN A 1 128 ? -8.331 2.861 19.804 1.00 95.06 128 ASN A CA 1
ATOM 1009 C C . ASN A 1 128 ? -8.639 3.722 18.566 1.00 95.06 128 ASN A C 1
ATOM 1011 O O . ASN A 1 128 ? -9.520 4.576 18.604 1.00 95.06 128 ASN A O 1
ATOM 1015 N N . MET A 1 129 ? -7.919 3.509 17.455 1.00 93.94 129 MET A N 1
ATOM 1016 C CA . MET A 1 129 ? -8.204 4.203 16.196 1.00 93.94 129 MET A CA 1
ATOM 1017 C C . MET A 1 129 ? -9.561 3.782 15.622 1.00 93.94 129 MET A C 1
ATOM 1019 O O . MET A 1 129 ? -10.312 4.629 15.151 1.00 93.94 129 MET A O 1
ATOM 1023 N N . VAL A 1 130 ? -9.889 2.487 15.677 1.00 94.25 130 VAL A N 1
ATOM 1024 C CA . VAL A 1 130 ? -11.200 1.970 15.255 1.00 94.25 130 VAL A CA 1
ATOM 1025 C C . VAL A 1 130 ? -12.324 2.596 16.074 1.00 94.25 130 VAL A C 1
ATOM 1027 O O . VAL A 1 130 ? -13.272 3.099 15.483 1.00 94.25 130 VAL A O 1
ATOM 1030 N N . GLU A 1 131 ? -12.202 2.623 17.401 1.00 94.38 131 GLU A N 1
ATOM 1031 C CA . GLU A 1 131 ? -13.188 3.244 18.294 1.00 94.38 131 GLU A CA 1
ATOM 1032 C C . GLU A 1 131 ? -13.397 4.725 17.944 1.00 94.38 131 GLU A C 1
ATOM 1034 O O . GLU A 1 131 ? -14.518 5.146 17.676 1.00 94.38 131 GLU A O 1
ATOM 1039 N N . ALA A 1 132 ? -12.312 5.485 17.767 1.00 91.81 132 ALA A N 1
ATOM 1040 C CA . ALA A 1 132 ? -12.391 6.889 17.365 1.00 91.81 132 ALA A CA 1
ATOM 1041 C C . ALA A 1 132 ? -13.007 7.110 15.965 1.00 91.81 132 ALA A C 1
ATOM 1043 O O . ALA A 1 132 ? -13.550 8.181 15.682 1.00 91.81 132 ALA A O 1
ATOM 1044 N N . ILE A 1 133 ? -12.898 6.147 15.043 1.00 91.38 133 ILE A N 1
ATOM 1045 C CA . ILE A 1 133 ? -13.589 6.207 13.745 1.00 91.38 133 ILE A CA 1
ATOM 1046 C C . ILE A 1 133 ? -15.083 5.936 13.935 1.00 91.38 133 ILE A C 1
ATOM 1048 O O . ILE A 1 133 ? -15.898 6.678 13.391 1.00 91.38 133 ILE A O 1
ATOM 1052 N N . LEU A 1 134 ? -15.439 4.907 14.708 1.00 89.81 134 LEU A N 1
ATOM 1053 C CA . LEU A 1 134 ? -16.831 4.548 14.983 1.00 89.81 134 LEU A CA 1
ATOM 1054 C C . LEU A 1 134 ? -17.578 5.693 15.681 1.00 89.81 134 LEU A C 1
ATOM 1056 O O . LEU A 1 134 ? -18.656 6.064 15.222 1.00 89.81 134 LEU A O 1
ATOM 1060 N N . ASP A 1 135 ? -16.963 6.345 16.668 1.00 89.75 135 ASP A N 1
ATOM 1061 C CA . ASP A 1 135 ? -17.542 7.511 17.351 1.00 89.75 135 ASP A CA 1
ATOM 1062 C C . ASP A 1 135 ? -17.874 8.655 16.375 1.00 89.75 135 ASP A C 1
ATOM 1064 O O . ASP A 1 135 ? -18.937 9.275 16.453 1.00 89.75 135 ASP A O 1
ATOM 1068 N N . ARG A 1 136 ? -16.990 8.922 15.401 1.00 86.94 136 ARG A N 1
ATOM 1069 C CA . ARG A 1 136 ? -17.231 9.948 14.368 1.00 86.94 136 ARG A CA 1
ATOM 1070 C C . ARG A 1 136 ? -18.275 9.530 13.327 1.00 86.94 136 ARG A C 1
ATOM 1072 O O . ARG A 1 136 ? -18.869 10.378 12.659 1.00 86.94 136 ARG A O 1
ATOM 1079 N N . LEU A 1 137 ? -18.485 8.227 13.139 1.00 82.88 137 LEU A N 1
ATOM 1080 C CA . LEU A 1 137 ? -19.552 7.714 12.280 1.00 82.88 137 LEU A CA 1
ATOM 1081 C C . LEU A 1 137 ? -20.914 7.856 12.953 1.00 82.88 137 LEU A C 1
ATOM 1083 O O . LEU A 1 137 ? -21.879 8.222 12.283 1.00 82.88 137 LEU A O 1
ATOM 1087 N N . GLU A 1 138 ? -20.984 7.628 14.263 1.00 79.75 138 GLU A N 1
ATOM 1088 C CA . GLU A 1 138 ? -22.188 7.860 15.063 1.00 79.75 138 GLU A CA 1
ATOM 1089 C C . GLU A 1 138 ? -22.523 9.356 15.185 1.00 79.75 138 GLU A C 1
ATOM 1091 O O . GLU A 1 138 ? -23.700 9.720 15.239 1.00 79.75 138 GLU A O 1
ATOM 1096 N N . SER A 1 139 ? -21.519 10.243 15.125 1.00 75.38 139 SER A N 1
ATOM 1097 C CA . SER A 1 139 ? -21.715 11.702 15.112 1.00 75.38 139 SER A CA 1
ATOM 1098 C C . SER A 1 139 ? -22.158 12.292 13.759 1.00 75.38 139 SER A C 1
ATOM 1100 O O . SER A 1 139 ? -22.324 13.506 13.667 1.00 75.38 139 SER A O 1
ATOM 1102 N N . ASN A 1 140 ? -22.418 11.463 12.732 1.00 73.12 140 ASN A N 1
ATOM 1103 C CA . ASN A 1 140 ? -22.772 11.815 11.339 1.00 73.12 140 ASN A CA 1
ATOM 1104 C C . ASN A 1 140 ? -21.680 12.489 10.482 1.00 73.12 140 ASN A C 1
ATOM 1106 O O . ASN A 1 140 ? -21.914 12.702 9.291 1.00 73.12 140 ASN A O 1
ATOM 1110 N N . ASP A 1 141 ? -20.487 12.774 11.005 1.00 66.56 141 ASP A N 1
ATOM 1111 C CA . ASP A 1 141 ? -19.464 13.524 10.256 1.00 66.56 141 ASP A CA 1
ATOM 1112 C C . ASP A 1 141 ? -18.805 12.706 9.127 1.00 66.56 141 ASP A C 1
ATOM 1114 O O . ASP A 1 141 ? -18.322 13.270 8.145 1.00 66.56 141 ASP A O 1
ATOM 1118 N N . LEU A 1 142 ? -18.800 11.372 9.236 1.00 68.19 142 LEU A N 1
ATOM 1119 C CA . LEU A 1 142 ? -18.125 10.464 8.291 1.00 68.19 142 LEU A CA 1
ATOM 1120 C C . LEU A 1 142 ? -19.055 9.457 7.591 1.00 68.19 142 LEU A C 1
ATOM 1122 O O . LEU A 1 142 ? -18.650 8.807 6.625 1.00 68.19 142 LEU A O 1
ATOM 1126 N N . HIS A 1 143 ? -20.305 9.328 8.048 1.00 69.88 143 HIS A N 1
ATOM 1127 C CA . HIS A 1 143 ? -21.187 8.216 7.672 1.00 69.88 143 HIS A CA 1
ATOM 1128 C C . HIS A 1 143 ? -21.535 8.206 6.175 1.00 69.88 143 HIS A C 1
ATOM 1130 O O . HIS A 1 143 ? -21.398 7.183 5.503 1.00 69.88 143 HIS A O 1
ATOM 1136 N N . SER A 1 144 ? -21.912 9.363 5.624 1.00 70.94 144 SER A N 1
ATOM 1137 C CA . SER A 1 144 ? -22.297 9.489 4.212 1.00 70.94 144 SER A CA 1
ATOM 1138 C C . SER A 1 144 ? -21.134 9.207 3.252 1.00 70.94 144 SER A C 1
ATOM 1140 O O . SER A 1 144 ? -21.336 8.578 2.217 1.00 70.94 144 SER A O 1
ATOM 1142 N N . ALA A 1 145 ? -19.913 9.616 3.610 1.00 68.38 145 ALA A N 1
ATOM 1143 C CA . ALA A 1 145 ? -18.734 9.462 2.760 1.00 68.38 145 ALA A CA 1
ATOM 1144 C C . ALA A 1 145 ? -18.213 8.012 2.716 1.00 68.38 145 ALA A C 1
ATOM 1146 O O . ALA A 1 145 ? -17.803 7.540 1.657 1.00 68.38 145 ALA A O 1
ATOM 1147 N N . ILE A 1 146 ? -18.270 7.275 3.836 1.00 70.06 146 ILE A N 1
ATOM 1148 C CA . ILE A 1 146 ? -17.870 5.856 3.858 1.00 70.06 146 ILE A CA 1
ATOM 1149 C C . ILE A 1 146 ? -18.860 4.983 3.076 1.00 70.06 146 ILE A C 1
ATOM 1151 O O . ILE A 1 146 ? -18.431 4.087 2.345 1.00 70.06 146 ILE A O 1
ATOM 1155 N N . ILE A 1 147 ? -20.169 5.245 3.177 1.00 71.81 147 ILE A N 1
ATOM 1156 C CA . ILE A 1 147 ? -21.180 4.512 2.395 1.00 71.81 147 ILE A CA 1
ATOM 1157 C C . ILE A 1 147 ? -20.958 4.716 0.894 1.00 71.81 147 ILE A C 1
ATOM 1159 O O . ILE A 1 147 ? -21.015 3.754 0.129 1.00 71.81 147 ILE A O 1
ATOM 1163 N N . GLU A 1 148 ? -20.683 5.948 0.464 1.00 71.88 148 GLU A N 1
ATOM 1164 C CA . GLU A 1 148 ? -20.446 6.256 -0.947 1.00 71.88 148 GLU A CA 1
ATOM 1165 C C . GLU A 1 148 ? -19.223 5.510 -1.502 1.00 71.88 148 GLU A C 1
ATOM 1167 O O . GLU A 1 148 ? -19.318 4.890 -2.559 1.00 71.88 148 GLU A O 1
ATOM 1172 N N . LEU A 1 149 ? -18.115 5.480 -0.755 1.00 65.00 149 LEU A N 1
ATOM 1173 C CA . LEU A 1 149 ? -16.898 4.755 -1.140 1.00 65.00 149 LEU A CA 1
ATOM 1174 C C . LEU A 1 149 ? -17.065 3.234 -1.128 1.00 65.00 149 LEU A C 1
ATOM 1176 O O . LEU A 1 149 ? -16.553 2.560 -2.017 1.00 65.00 149 LEU A O 1
ATOM 1180 N N . THR A 1 150 ? -17.802 2.683 -0.161 1.00 70.19 150 THR A N 1
ATOM 1181 C CA . THR A 1 150 ? -18.032 1.229 -0.078 1.00 70.19 150 THR A CA 1
ATOM 1182 C C . THR A 1 150 ? -18.842 0.712 -1.272 1.00 70.19 150 THR A C 1
ATOM 1184 O O . THR A 1 150 ? -18.672 -0.431 -1.669 1.00 70.19 150 THR A O 1
ATOM 1187 N N . ASN A 1 151 ? -19.688 1.551 -1.879 1.00 67.19 151 ASN A N 1
ATOM 1188 C CA . ASN A 1 151 ? -20.464 1.193 -3.071 1.00 67.19 151 ASN A CA 1
ATOM 1189 C C . ASN A 1 151 ? -19.683 1.338 -4.394 1.00 67.19 151 ASN A C 1
ATOM 1191 O O . ASN A 1 151 ? -20.216 0.991 -5.448 1.00 67.19 151 ASN A O 1
ATOM 1195 N N . GLN A 1 152 ? -18.467 1.893 -4.360 1.00 58.78 152 GLN A N 1
ATOM 1196 C CA . GLN A 1 152 ? -17.612 2.114 -5.536 1.00 58.78 152 GLN A CA 1
ATOM 1197 C C . GLN A 1 152 ? -16.459 1.102 -5.653 1.00 58.78 152 GLN A C 1
ATOM 1199 O O . GLN A 1 152 ? -15.791 1.078 -6.688 1.00 58.78 152 GLN A O 1
ATOM 1204 N N . LEU A 1 153 ? -16.221 0.303 -4.607 1.00 54.44 153 LEU A N 1
ATOM 1205 C CA . LEU A 1 153 ? -15.213 -0.762 -4.538 1.00 54.44 153 LEU A CA 1
ATOM 1206 C C . LEU A 1 153 ? -15.857 -2.133 -4.769 1.00 54.44 153 LEU A C 1
ATOM 1208 O O . LEU A 1 153 ? -15.186 -2.979 -5.399 1.00 54.44 153 LEU A O 1
#

Sequence (153 aa):
MELRRSGNENDNGDTLVSYKSVRYVGFSEQRLTANYDTSQWRVIENTLQHDNVELQYEPAVSLQVYDTSNVNHFVHRGSPIIDNAQLPQNVTVDHLKLIALDAMVTNNSCRLTGNSVSEQELSTAILNMVEAILDRLESNDLHSAIIELTNQL